Protein AF-A0A317D896-F1 (afdb_monomer)

InterPro domains:
  IPR059470 Domain of unknown function DUF8426 [PF28530] (35-93)

Foldseek 3Di:
DPDCPPPPAQVVQLVVCCVVCVVDDPVCSVQVSCVVCCLAPVDDFQDWDWAQDPPQKIWIWTFHDHWAAQPPDPDPVPRIDTDTDTDDMGRLVPDDPQQSVQNPDDGDDDDGDDDPDPPPPPPPDDD

Mean predicted aligned error: 6.93 Å

Nearest PDB structures (foldseek):
  1nxz-assembly1_B  TM=6.287E-01  e=1.705E+00  Haemophilus influenzae
  7nyd-assembly1_D  TM=2.057E-01  e=7.427E+00  Homo sapiens

Solvent-accessible surface area (backbone atoms only — not comparable to full-atom values): 8025 Å² total; per-residue (Å²): 119,76,74,60,89,83,48,97,53,60,66,65,49,45,58,50,50,49,71,75,42,71,89,57,58,81,83,52,49,64,58,54,35,50,42,52,45,40,62,55,70,66,56,50,59,74,40,77,45,77,45,76,46,77,94,59,26,26,41,33,28,30,26,72,36,65,70,46,70,42,86,86,44,86,53,65,88,65,19,73,43,64,45,63,50,74,77,50,77,43,56,44,84,77,44,57,69,73,50,36,51,58,66,68,47,91,73,94,71,80,84,73,71,83,70,84,76,79,79,81,75,79,82,77,81,79,134

Secondary structure (DSSP, 8-state):
---GGG--SHHHHHHHHHHH-TTS-TTTHHHHHHHHHIIIII--TT-EEEEE-STTEEEEEEEEEEEEE-TT-SSTTS-EEEEEEEEEEEEGGGS-HHHHHHHHSSSS--PPPPPPPPP--------

Organism: NCBI:txid2202420

pLDDT: mean 87.2, std 13.0, range [40.62, 98.19]

Radius of gyration: 18.28 Å; Cα contacts (8 Å, |Δi|>4): 146; chains: 1; bounding box: 33×31×66 Å

Sequence (127 aa):
MPDLSEWPGDEPILRILRAALPERTERAFPVFVRYWRSFRLDMKPNDVVVVPMRRRRAAVGVIVGDYRFQADEDDPYLRHRRQVRWTAEIDRSALDESVREVVNAPGTLARLPLGPMPSSATSGRRW

Structure (mmCIF, N/CA/C/O backbone):
data_AF-A0A317D896-F1
#
_entry.id   AF-A0A317D896-F1
#
loop_
_atom_site.group_PDB
_atom_site.id
_atom_site.type_symbol
_atom_site.label_atom_id
_atom_site.label_alt_id
_atom_site.label_comp_id
_atom_site.label_asym_id
_atom_site.label_entity_id
_atom_site.label_seq_id
_atom_site.pdbx_PDB_ins_code
_atom_site.Cartn_x
_atom_site.Cartn_y
_atom_site.Cartn_z
_atom_site.occupancy
_atom_site.B_iso_or_equiv
_atom_site.auth_seq_id
_atom_site.auth_comp_id
_atom_site.auth_asym_id
_atom_site.auth_atom_id
_atom_site.pdbx_PDB_model_num
ATOM 1 N N . MET A 1 1 ? 1.873 -3.370 -15.889 1.00 79.94 1 MET A N 1
ATOM 2 C CA . MET A 1 1 ? 3.088 -3.889 -15.227 1.00 79.94 1 MET A CA 1
ATOM 3 C C . MET A 1 1 ? 3.081 -5.407 -15.417 1.00 79.94 1 MET A C 1
ATOM 5 O O . MET A 1 1 ? 2.012 -5.980 -15.238 1.00 79.94 1 MET A O 1
ATOM 9 N N . PRO A 1 2 ? 4.169 -6.038 -15.898 1.00 85.69 2 PRO A N 1
ATOM 10 C CA . PRO A 1 2 ? 4.261 -7.501 -16.005 1.00 85.69 2 PRO A CA 1
ATOM 11 C C . PRO A 1 2 ? 4.289 -8.172 -14.628 1.00 85.69 2 PRO A C 1
ATOM 13 O O . PRO A 1 2 ? 4.446 -7.474 -13.625 1.00 85.69 2 PRO A O 1
ATOM 16 N N . ASP A 1 3 ? 4.161 -9.504 -14.573 1.00 89.94 3 ASP A N 1
ATOM 17 C CA . ASP A 1 3 ? 4.237 -10.222 -13.301 1.00 89.94 3 ASP A CA 1
ATOM 18 C C . ASP A 1 3 ? 5.564 -9.936 -12.600 1.00 89.94 3 ASP A C 1
ATOM 20 O O . ASP A 1 3 ? 6.650 -10.226 -13.096 1.00 89.94 3 ASP A O 1
ATOM 24 N N . LEU A 1 4 ? 5.458 -9.370 -11.405 1.00 85.69 4 LEU A N 1
ATOM 25 C CA . LEU A 1 4 ? 6.616 -9.072 -10.600 1.00 85.69 4 LEU A CA 1
ATOM 26 C C . LEU A 1 4 ? 7.239 -10.340 -10.022 1.00 85.69 4 LEU A C 1
ATOM 28 O O . LEU A 1 4 ? 8.415 -10.272 -9.689 1.00 85.69 4 LEU A O 1
ATOM 32 N N . SER A 1 5 ? 6.497 -11.456 -9.881 1.00 84.75 5 SER A N 1
ATOM 33 C CA . SER A 1 5 ? 6.946 -12.724 -9.268 1.00 84.75 5 SER A CA 1
ATOM 34 C C . SER A 1 5 ? 8.298 -13.199 -9.798 1.00 84.75 5 SER A C 1
ATOM 36 O O . SER A 1 5 ? 9.108 -13.705 -9.022 1.00 84.75 5 SER A O 1
ATOM 38 N N . GLU A 1 6 ? 8.583 -12.898 -11.059 1.00 83.00 6 GLU A N 1
ATOM 39 C CA . GLU A 1 6 ? 9.780 -13.291 -11.789 1.00 83.00 6 GLU A CA 1
ATOM 40 C C . GLU A 1 6 ? 11.045 -12.497 -11.411 1.00 83.00 6 GLU A C 1
ATOM 42 O O . GLU A 1 6 ? 12.141 -12.848 -11.848 1.00 83.00 6 GLU A O 1
ATOM 47 N N . TRP A 1 7 ? 10.949 -11.419 -10.618 1.00 80.25 7 TRP A N 1
ATOM 48 C CA . TRP A 1 7 ? 12.078 -10.496 -10.415 1.00 80.25 7 TRP A CA 1
ATOM 49 C C . TRP A 1 7 ? 12.565 -10.447 -8.968 1.00 80.25 7 TRP A C 1
AT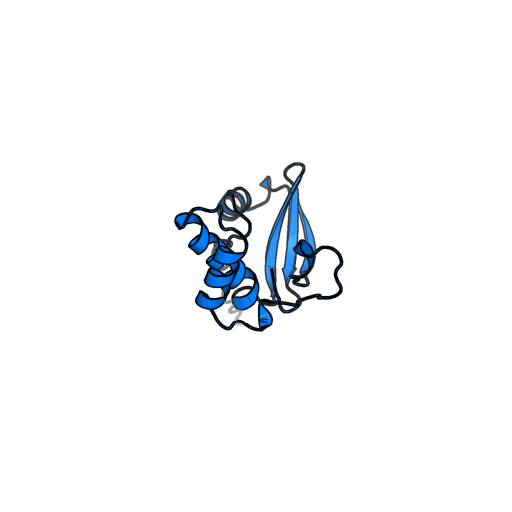OM 51 O O . TRP A 1 7 ? 11.861 -9.936 -8.104 1.00 80.25 7 TRP A O 1
ATOM 61 N N . PRO A 1 8 ? 13.774 -10.909 -8.638 1.00 69.31 8 PRO A N 1
ATOM 62 C CA . PRO A 1 8 ? 14.205 -11.009 -7.243 1.00 69.31 8 PRO A CA 1
ATOM 63 C C . PRO A 1 8 ? 14.657 -9.680 -6.604 1.00 69.31 8 PRO A C 1
ATOM 65 O O . PRO A 1 8 ? 15.074 -9.690 -5.449 1.00 69.31 8 PRO A O 1
ATOM 68 N N . GLY A 1 9 ? 14.589 -8.537 -7.300 1.00 81.38 9 GLY A N 1
ATOM 69 C CA . GLY A 1 9 ? 15.106 -7.279 -6.755 1.00 81.38 9 GLY A CA 1
ATOM 70 C C . GLY A 1 9 ? 14.744 -6.012 -7.527 1.00 81.38 9 GLY A C 1
ATOM 71 O O . GLY A 1 9 ? 13.905 -6.017 -8.428 1.00 81.38 9 GLY A O 1
ATOM 72 N N . ASP A 1 10 ? 15.405 -4.924 -7.139 1.00 88.69 10 ASP A N 1
ATOM 73 C CA . ASP A 1 10 ? 15.045 -3.547 -7.494 1.00 88.69 10 ASP A CA 1
ATOM 74 C C . ASP A 1 10 ? 15.397 -3.181 -8.950 1.00 88.69 10 ASP A C 1
ATOM 76 O O . ASP A 1 10 ? 14.639 -2.468 -9.607 1.00 88.69 10 ASP A O 1
ATOM 80 N N . GLU A 1 11 ? 16.500 -3.713 -9.488 1.00 89.62 11 GLU A N 1
ATOM 81 C CA . GLU A 1 11 ? 16.998 -3.372 -10.832 1.00 89.62 11 GLU A CA 1
ATOM 82 C C . GLU A 1 11 ? 16.037 -3.793 -11.969 1.00 89.62 11 GLU A C 1
ATOM 84 O O . GLU A 1 11 ? 15.694 -2.951 -12.806 1.00 89.62 11 GLU A O 1
ATOM 89 N N . PRO A 1 12 ? 15.502 -5.034 -12.005 1.00 87.94 12 PRO A N 1
ATOM 90 C CA . PRO A 1 12 ? 14.486 -5.390 -12.996 1.00 87.94 12 PRO A CA 1
ATOM 91 C C . PRO A 1 12 ? 13.224 -4.517 -12.923 1.00 87.94 12 PRO A C 1
ATOM 93 O O . PRO A 1 12 ? 12.682 -4.149 -13.967 1.00 87.94 12 PRO A O 1
ATOM 96 N N . ILE A 1 13 ? 12.782 -4.152 -11.710 1.00 88.62 13 ILE A N 1
ATOM 97 C CA . ILE A 1 13 ? 11.616 -3.280 -11.492 1.00 88.62 13 ILE A CA 1
ATOM 98 C C . ILE A 1 13 ? 11.893 -1.889 -12.077 1.00 88.62 13 ILE A C 1
ATOM 100 O O . ILE A 1 13 ? 11.070 -1.355 -12.821 1.00 88.62 13 ILE A O 1
ATOM 104 N N . LEU A 1 14 ? 13.063 -1.317 -11.778 1.00 91.56 14 LEU A N 1
ATOM 105 C CA . LEU A 1 14 ? 13.483 -0.005 -12.266 1.00 91.56 14 LEU A CA 1
ATOM 106 C C . LEU A 1 14 ? 13.494 0.060 -13.795 1.00 91.56 14 LEU A C 1
ATOM 108 O O . LEU A 1 14 ? 12.917 0.978 -14.381 1.00 91.56 14 LEU A O 1
ATOM 112 N N . ARG A 1 15 ? 14.113 -0.931 -14.447 1.00 90.44 15 ARG A N 1
ATOM 113 C CA . ARG A 1 15 ? 14.197 -1.009 -15.912 1.00 90.44 15 ARG A CA 1
ATOM 114 C C . ARG A 1 15 ? 12.815 -0.968 -16.567 1.00 90.44 15 ARG A C 1
ATOM 116 O O . ARG A 1 15 ? 12.620 -0.275 -17.563 1.00 90.44 15 ARG A O 1
ATOM 123 N N . ILE A 1 16 ? 11.854 -1.688 -16.000 1.00 88.19 16 ILE A N 1
ATOM 124 C CA . ILE A 1 16 ? 10.503 -1.797 -16.556 1.00 88.19 16 ILE A CA 1
ATOM 125 C C . ILE A 1 16 ? 9.689 -0.538 -16.292 1.00 88.19 16 ILE A C 1
ATOM 127 O O . ILE A 1 16 ? 8.974 -0.084 -17.181 1.00 88.19 16 ILE A O 1
ATOM 131 N N . LEU A 1 17 ? 9.842 0.073 -15.116 1.00 89.44 17 LEU A N 1
ATOM 132 C CA . LEU A 1 17 ? 9.235 1.370 -14.831 1.00 89.44 17 LEU A CA 1
ATOM 133 C C . LEU A 1 17 ? 9.732 2.453 -15.792 1.00 89.44 17 LEU A C 1
ATOM 135 O O . LEU A 1 17 ? 8.910 3.206 -16.302 1.00 89.44 17 LEU A O 1
ATOM 139 N N . ARG A 1 18 ? 11.040 2.509 -16.080 1.00 92.25 18 ARG A N 1
ATOM 140 C CA . ARG A 1 18 ? 11.609 3.459 -17.053 1.00 92.25 18 ARG A CA 1
ATOM 141 C C . ARG A 1 18 ? 11.041 3.264 -18.455 1.00 92.25 18 ARG A C 1
ATOM 143 O O . ARG A 1 18 ? 10.699 4.238 -19.112 1.00 92.25 18 ARG A O 1
ATOM 150 N N . ALA A 1 19 ? 10.917 2.012 -18.894 1.00 90.25 19 ALA A N 1
ATOM 151 C CA . ALA A 1 19 ? 10.348 1.700 -20.201 1.00 90.25 19 ALA A CA 1
ATOM 152 C C . ALA A 1 19 ? 8.845 2.024 -20.284 1.00 90.25 19 ALA A C 1
ATOM 154 O O . ALA A 1 19 ? 8.372 2.476 -21.321 1.00 90.25 19 ALA A O 1
ATOM 155 N N . ALA A 1 20 ? 8.095 1.792 -19.202 1.00 86.56 20 ALA A N 1
ATOM 156 C CA . ALA A 1 20 ? 6.646 1.986 -19.170 1.00 86.56 20 ALA A CA 1
ATOM 157 C C . ALA A 1 20 ? 6.215 3.440 -18.917 1.00 86.56 20 ALA A C 1
ATOM 159 O O . ALA A 1 20 ? 5.087 3.790 -19.252 1.00 86.56 20 ALA A O 1
ATOM 160 N N . LEU A 1 21 ? 7.072 4.254 -18.295 1.00 88.56 21 LEU A N 1
ATOM 161 C CA . LEU A 1 21 ? 6.780 5.631 -17.884 1.00 88.56 21 LEU A CA 1
ATOM 162 C C . LEU A 1 21 ? 7.909 6.593 -18.312 1.00 88.56 21 LEU A C 1
ATOM 164 O O . LEU A 1 21 ? 8.558 7.199 -17.449 1.00 88.56 21 LEU A O 1
ATOM 168 N N . PRO A 1 22 ? 8.190 6.722 -19.623 1.00 90.44 22 PRO A N 1
ATOM 169 C CA . PRO A 1 22 ? 9.307 7.524 -20.127 1.00 90.44 22 PRO A CA 1
ATOM 170 C C . PRO A 1 22 ? 9.164 9.026 -19.833 1.00 90.44 22 PRO A C 1
ATOM 172 O O . PRO A 1 22 ? 10.146 9.761 -19.863 1.00 90.44 22 PRO A O 1
ATOM 175 N N . GLU A 1 23 ? 7.954 9.498 -19.535 1.00 93.25 23 GLU A N 1
ATOM 176 C CA . GLU A 1 23 ? 7.656 10.893 -19.208 1.00 93.25 23 GLU A CA 1
ATOM 177 C C . GLU A 1 23 ? 7.996 11.272 -17.758 1.00 93.25 23 GLU A C 1
ATOM 179 O O . GLU A 1 23 ? 7.930 12.445 -17.378 1.00 93.25 23 GLU A O 1
ATOM 184 N N . ARG A 1 24 ? 8.323 10.290 -16.909 1.00 91.75 24 ARG A N 1
ATOM 185 C CA . ARG A 1 24 ? 8.601 10.522 -15.490 1.00 91.75 24 ARG A CA 1
ATOM 186 C C . ARG A 1 24 ? 10.035 10.971 -15.263 1.00 91.75 24 ARG A C 1
ATOM 188 O O . ARG A 1 24 ? 10.971 10.559 -15.935 1.00 91.75 24 ARG 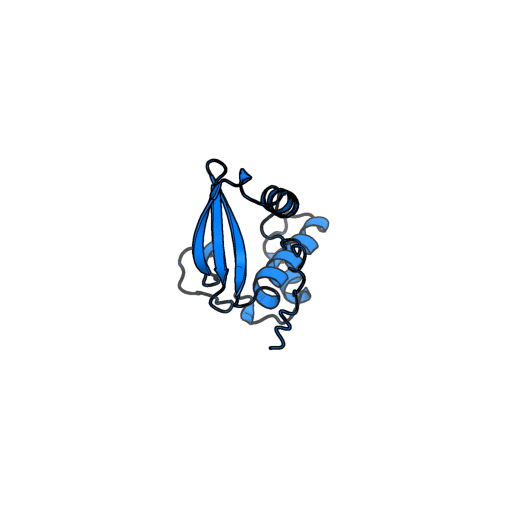A O 1
ATOM 195 N N . THR A 1 25 ? 10.209 11.809 -14.244 1.00 93.56 25 THR A N 1
ATOM 196 C CA . THR A 1 25 ? 11.536 12.265 -13.833 1.00 93.56 25 THR A CA 1
ATOM 197 C C . THR A 1 25 ? 12.303 11.140 -13.144 1.00 93.56 25 THR A C 1
ATOM 199 O O . THR A 1 25 ? 11.728 10.345 -12.400 1.0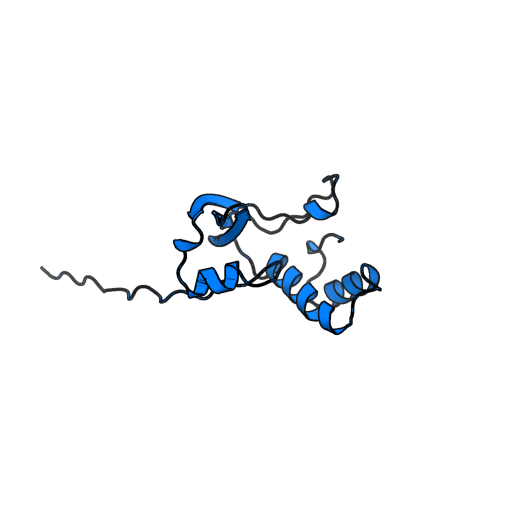0 93.56 25 THR A O 1
ATOM 202 N N . GLU A 1 26 ? 13.629 11.131 -13.297 1.00 92.00 26 GLU A N 1
ATOM 203 C CA . GLU A 1 26 ? 14.498 10.129 -12.658 1.00 92.00 26 GLU A CA 1
ATOM 204 C C . GLU A 1 26 ? 14.336 10.070 -11.129 1.00 92.00 26 GLU A C 1
ATOM 206 O O . GLU A 1 26 ? 14.453 9.014 -10.512 1.00 92.00 26 GLU A O 1
ATOM 211 N N . ARG A 1 27 ? 13.969 11.196 -10.506 1.00 91.31 27 ARG A N 1
ATOM 212 C CA . ARG A 1 27 ? 13.709 11.285 -9.062 1.00 91.31 27 ARG A CA 1
ATOM 213 C C . ARG A 1 27 ? 12.466 10.506 -8.613 1.00 91.31 27 ARG A C 1
ATOM 215 O O . ARG A 1 27 ? 12.354 10.204 -7.428 1.00 91.31 27 ARG A O 1
ATOM 222 N N . ALA A 1 28 ? 11.538 10.186 -9.516 1.00 90.81 28 ALA A N 1
ATOM 223 C CA . ALA A 1 28 ? 10.318 9.450 -9.186 1.00 90.81 28 ALA A CA 1
ATOM 224 C C . ALA A 1 28 ? 10.551 7.934 -9.084 1.00 90.81 28 ALA A C 1
ATOM 226 O O . ALA A 1 28 ? 9.904 7.262 -8.278 1.00 90.81 28 ALA A O 1
ATOM 227 N N . PHE A 1 29 ? 11.488 7.381 -9.861 1.00 92.31 29 PHE A N 1
ATOM 228 C CA . PHE A 1 29 ? 11.667 5.931 -9.939 1.00 92.31 29 PHE A CA 1
ATOM 229 C C . PHE A 1 29 ? 12.042 5.255 -8.614 1.00 92.31 29 PHE A C 1
ATOM 231 O O . PHE A 1 29 ? 11.447 4.216 -8.329 1.00 92.31 29 PHE A O 1
ATOM 238 N N . PRO A 1 30 ? 12.917 5.812 -7.752 1.00 91.12 30 PRO A N 1
ATOM 239 C CA . PRO A 1 30 ? 13.195 5.209 -6.448 1.00 91.12 30 PRO A CA 1
ATOM 240 C C . PRO A 1 30 ? 11.937 5.021 -5.587 1.00 91.12 30 PRO A C 1
ATOM 242 O O . PRO A 1 30 ? 11.802 4.015 -4.890 1.00 91.12 30 PRO A O 1
ATOM 245 N N . VAL A 1 31 ? 10.979 5.951 -5.673 1.00 89.75 31 VAL A N 1
ATOM 246 C CA . VAL A 1 31 ? 9.698 5.858 -4.956 1.00 89.75 31 VAL A CA 1
ATOM 247 C C . VAL A 1 31 ? 8.863 4.697 -5.498 1.00 89.75 31 VAL A C 1
ATOM 249 O O . VAL A 1 31 ? 8.341 3.898 -4.721 1.00 89.75 31 VAL A O 1
ATOM 252 N N . PHE A 1 32 ? 8.772 4.562 -6.822 1.00 90.12 32 PHE A N 1
ATOM 253 C CA . PHE A 1 32 ? 8.022 3.482 -7.467 1.00 90.12 32 PHE A CA 1
ATOM 254 C C . PHE A 1 32 ? 8.649 2.104 -7.241 1.00 90.12 32 PHE A C 1
ATOM 256 O O . PHE A 1 32 ? 7.929 1.144 -6.967 1.00 90.12 32 PHE A O 1
ATOM 263 N N . VAL A 1 33 ? 9.978 2.005 -7.297 1.00 91.81 33 VAL A N 1
ATOM 264 C CA . VAL A 1 33 ? 10.715 0.776 -6.978 1.00 91.81 33 VAL A CA 1
ATOM 265 C C . VAL A 1 33 ? 10.434 0.364 -5.537 1.00 91.81 33 VAL A C 1
ATOM 267 O O . VAL A 1 33 ? 10.026 -0.770 -5.293 1.00 91.81 33 VAL A O 1
ATOM 270 N N . ARG A 1 34 ? 10.546 1.300 -4.584 1.00 89.94 34 ARG A N 1
ATOM 271 C CA . ARG A 1 34 ? 10.236 1.035 -3.174 1.00 89.94 34 ARG A CA 1
ATOM 272 C C . ARG A 1 34 ? 8.791 0.584 -2.979 1.00 89.94 34 ARG A C 1
ATOM 274 O O . ARG A 1 34 ? 8.560 -0.332 -2.193 1.00 89.94 34 ARG A O 1
ATOM 281 N N . TYR A 1 35 ? 7.836 1.199 -3.676 1.00 90.38 35 TYR A N 1
ATOM 282 C CA . TYR A 1 35 ? 6.430 0.790 -3.653 1.00 90.38 35 TYR A CA 1
ATOM 283 C C . TYR A 1 35 ? 6.268 -0.673 -4.079 1.00 90.38 35 TYR A C 1
ATOM 285 O O . TYR A 1 35 ? 5.722 -1.471 -3.316 1.00 90.38 35 TYR A O 1
ATOM 293 N N . TRP A 1 36 ? 6.784 -1.045 -5.251 1.00 90.81 36 TRP A N 1
ATOM 294 C CA . TRP A 1 36 ? 6.627 -2.398 -5.781 1.00 90.81 36 TRP A CA 1
ATOM 295 C C . TRP A 1 36 ? 7.377 -3.447 -4.970 1.00 90.81 36 TRP A C 1
ATOM 297 O O . TRP A 1 36 ? 6.838 -4.525 -4.712 1.00 90.81 36 TRP A O 1
ATOM 307 N N . ARG A 1 37 ? 8.584 -3.118 -4.505 1.00 90.19 37 ARG A N 1
ATOM 308 C CA . ARG A 1 37 ? 9.351 -3.964 -3.592 1.00 90.19 37 ARG A CA 1
ATOM 309 C C . ARG A 1 37 ? 8.588 -4.190 -2.290 1.00 90.19 37 ARG A C 1
ATOM 311 O O . ARG A 1 37 ? 8.410 -5.334 -1.887 1.00 90.19 37 ARG A O 1
ATOM 318 N N . SER A 1 38 ? 8.074 -3.124 -1.676 1.00 90.94 38 SER A N 1
ATOM 319 C CA . SER A 1 38 ? 7.313 -3.228 -0.427 1.00 90.94 38 SER A CA 1
ATOM 320 C C . SER A 1 38 ? 6.058 -4.076 -0.623 1.00 90.94 38 SER A C 1
ATOM 322 O O . SER A 1 38 ? 5.795 -4.995 0.151 1.00 90.94 38 SER A O 1
ATOM 324 N N . PHE A 1 39 ? 5.310 -3.809 -1.699 1.00 92.31 39 PHE A N 1
ATOM 325 C CA . PHE A 1 39 ? 4.084 -4.532 -2.001 1.00 92.31 39 PHE A CA 1
ATOM 326 C C . PHE A 1 39 ? 4.339 -6.010 -2.266 1.00 92.31 39 PHE A C 1
ATOM 328 O O . PHE A 1 39 ? 3.612 -6.850 -1.748 1.00 92.31 39 PHE A O 1
ATOM 335 N N . ARG A 1 40 ? 5.362 -6.375 -3.037 1.00 90.75 40 ARG A N 1
ATOM 336 C CA . ARG A 1 40 ? 5.597 -7.779 -3.384 1.00 90.75 40 ARG A CA 1
ATOM 337 C C . ARG A 1 40 ? 6.430 -8.541 -2.356 1.00 90.75 40 ARG A C 1
ATOM 339 O O . ARG A 1 40 ? 6.077 -9.666 -2.018 1.00 90.75 40 ARG A O 1
ATOM 346 N N . LEU A 1 41 ? 7.531 -7.966 -1.891 1.00 88.19 41 LEU A N 1
ATOM 347 C CA . LEU A 1 41 ? 8.531 -8.680 -1.099 1.00 88.19 41 LEU A CA 1
ATOM 348 C C . LEU A 1 41 ? 8.376 -8.440 0.396 1.00 88.19 41 LEU A C 1
ATOM 350 O O . LEU A 1 41 ? 8.516 -9.397 1.151 1.00 88.19 41 LEU A O 1
ATOM 354 N N . ASP A 1 42 ? 8.072 -7.217 0.827 1.00 91.25 42 ASP A N 1
ATOM 355 C CA . ASP A 1 42 ? 8.120 -6.896 2.258 1.00 91.25 42 ASP A CA 1
ATOM 356 C C . ASP A 1 42 ? 6.810 -7.223 2.977 1.00 91.25 42 ASP A C 1
ATOM 358 O O . ASP A 1 42 ? 6.857 -7.746 4.083 1.00 91.25 42 ASP A O 1
ATOM 362 N N . MET A 1 43 ? 5.654 -6.955 2.359 1.00 93.50 43 MET A N 1
ATOM 363 C CA . MET A 1 43 ? 4.346 -7.290 2.935 1.00 93.50 43 MET A CA 1
ATOM 364 C C . MET A 1 43 ? 4.176 -8.812 3.071 1.00 93.50 43 MET A C 1
ATOM 366 O O . MET A 1 43 ? 4.475 -9.569 2.136 1.00 93.50 43 MET A O 1
ATOM 370 N N . LYS A 1 44 ? 3.651 -9.271 4.208 1.00 94.38 44 LYS A N 1
ATOM 371 C CA . LYS A 1 44 ? 3.461 -10.692 4.538 1.00 94.38 44 LYS A CA 1
ATOM 372 C C . LYS A 1 44 ? 2.066 -10.974 5.091 1.00 94.38 44 LYS A C 1
ATOM 374 O O . LYS A 1 44 ? 1.404 -10.066 5.595 1.00 94.38 44 LYS A O 1
ATOM 379 N N . PRO A 1 45 ? 1.600 -12.234 5.017 1.00 96.75 45 PRO A N 1
ATOM 380 C CA . PRO A 1 45 ? 0.467 -12.668 5.820 1.00 96.75 45 PRO A CA 1
ATOM 381 C C . PRO A 1 45 ? 0.640 -12.266 7.292 1.00 96.75 45 PRO A C 1
ATOM 383 O O . PRO A 1 45 ? 1.743 -12.336 7.830 1.00 96.75 45 PRO A O 1
ATOM 386 N N . ASN A 1 46 ? -0.465 -11.875 7.925 1.00 96.31 46 ASN A N 1
ATOM 387 C CA . ASN A 1 46 ? -0.574 -11.294 9.268 1.00 96.31 46 ASN A CA 1
ATOM 388 C C . ASN A 1 46 ? -0.190 -9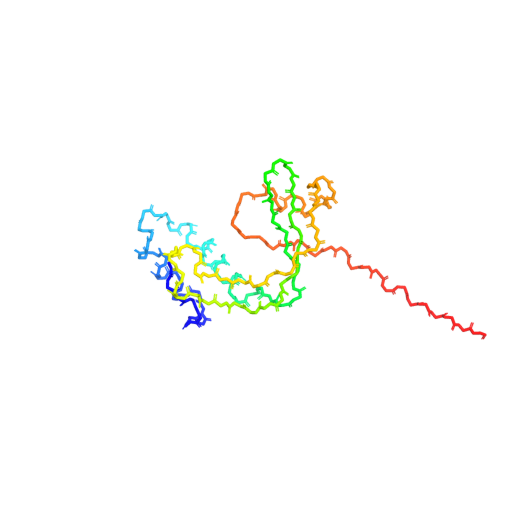.813 9.416 1.00 96.31 46 ASN A C 1
ATOM 390 O O . ASN A 1 46 ? -0.456 -9.249 10.477 1.00 96.31 46 ASN A O 1
ATOM 394 N N . ASP A 1 47 ? 0.323 -9.147 8.379 1.00 95.12 47 ASP A N 1
ATOM 395 C CA . ASP A 1 47 ? 0.456 -7.687 8.419 1.00 95.12 47 ASP A CA 1
ATOM 396 C C . ASP A 1 47 ? -0.923 -7.012 8.445 1.00 95.12 47 ASP A C 1
ATOM 398 O O . ASP A 1 47 ? -1.854 -7.412 7.733 1.00 95.12 47 ASP A O 1
ATOM 402 N N . VAL A 1 48 ? -1.038 -5.943 9.235 1.00 94.75 48 VAL A N 1
ATOM 403 C CA . VAL A 1 48 ? -2.214 -5.068 9.248 1.00 94.75 48 VAL A CA 1
ATOM 404 C C . VAL A 1 48 ? -2.113 -4.066 8.104 1.00 94.75 48 VAL A C 1
ATOM 406 O O . VAL A 1 48 ? -1.090 -3.407 7.920 1.00 94.75 48 VAL A O 1
ATOM 409 N N . VAL A 1 49 ? -3.205 -3.913 7.362 1.00 95.56 49 VAL A N 1
ATOM 410 C CA . VAL A 1 49 ? -3.353 -2.901 6.317 1.00 95.56 49 VAL A CA 1
ATOM 411 C C . VAL A 1 49 ? -4.447 -1.915 6.696 1.00 95.56 49 VAL A C 1
ATOM 413 O O . VAL A 1 49 ? -5.508 -2.297 7.192 1.00 95.56 49 VAL A O 1
ATOM 416 N N . VAL A 1 50 ? -4.184 -0.638 6.434 1.00 95.19 50 VAL A N 1
ATOM 417 C CA . VAL A 1 50 ? -5.143 0.453 6.605 1.00 95.19 50 VAL A CA 1
ATOM 418 C C . VAL A 1 50 ? -5.254 1.180 5.275 1.00 95.19 50 VAL A C 1
ATOM 420 O O . VAL A 1 50 ? -4.253 1.668 4.752 1.00 95.19 50 VAL A O 1
ATOM 423 N N . VAL A 1 51 ? -6.461 1.240 4.717 1.00 94.19 51 VAL A N 1
ATOM 424 C CA . VAL A 1 51 ? -6.719 1.882 3.424 1.00 94.19 51 VAL A CA 1
ATOM 425 C C . VAL A 1 51 ? -7.631 3.086 3.635 1.00 94.19 51 VAL A C 1
ATOM 427 O O . VAL A 1 51 ? -8.776 2.905 4.062 1.00 94.19 51 VAL A O 1
ATOM 430 N N . PRO A 1 52 ? -7.166 4.319 3.352 1.00 93.56 52 PRO A N 1
ATOM 431 C CA . PRO A 1 52 ? -8.025 5.490 3.417 1.00 93.56 52 PRO A CA 1
ATOM 432 C C . PRO A 1 52 ? -9.136 5.393 2.370 1.00 93.56 52 PRO A C 1
ATOM 434 O O . PRO A 1 52 ? -8.908 5.057 1.209 1.00 93.56 52 PRO A O 1
ATOM 437 N N . MET A 1 53 ? -10.350 5.727 2.787 1.00 92.81 53 MET A N 1
ATOM 438 C CA . MET A 1 53 ? -11.544 5.752 1.952 1.00 92.81 53 MET A CA 1
ATOM 439 C C . MET A 1 53 ? -12.080 7.182 1.834 1.00 92.81 53 MET A C 1
ATOM 441 O O . MET A 1 53 ? -11.610 8.129 2.476 1.00 92.81 53 MET A O 1
ATOM 445 N N . ARG A 1 54 ? -13.118 7.354 1.011 1.00 89.00 54 ARG A N 1
ATOM 446 C CA . ARG A 1 54 ? -13.869 8.615 0.942 1.00 89.00 54 ARG A CA 1
ATOM 447 C C . ARG A 1 54 ? -14.504 8.950 2.303 1.00 89.00 54 ARG A C 1
ATOM 449 O O . ARG A 1 54 ? -14.635 8.099 3.178 1.00 89.00 54 ARG A O 1
ATOM 456 N N . ARG A 1 55 ? -14.929 10.210 2.471 1.00 91.25 55 ARG A N 1
ATOM 457 C CA . ARG A 1 55 ? -15.677 10.694 3.655 1.00 91.25 55 ARG A CA 1
ATOM 458 C C . ARG A 1 55 ? -14.961 10.464 4.997 1.00 91.25 55 ARG A C 1
ATOM 460 O O . ARG A 1 55 ? -15.601 10.190 5.999 1.00 91.25 55 ARG A O 1
ATOM 467 N N . ARG A 1 56 ? -13.629 10.603 5.013 1.00 91.62 56 ARG A N 1
ATOM 468 C CA . ARG A 1 56 ? -12.771 10.461 6.208 1.00 91.62 56 ARG A CA 1
ATOM 469 C C . ARG A 1 56 ? -12.785 9.067 6.853 1.00 91.62 56 ARG A C 1
ATOM 471 O O . ARG A 1 56 ? -12.326 8.941 7.982 1.00 91.62 56 ARG A O 1
ATOM 478 N N . ARG A 1 57 ? -13.226 8.030 6.143 1.00 95.94 57 ARG A N 1
ATOM 479 C CA . ARG A 1 57 ? -13.229 6.642 6.626 1.00 95.94 57 ARG A CA 1
ATOM 480 C C . ARG A 1 57 ? -11.919 5.927 6.292 1.00 95.94 57 ARG A C 1
ATOM 482 O O . ARG A 1 57 ? -11.173 6.374 5.419 1.00 95.94 57 ARG A O 1
ATOM 489 N N . ALA A 1 58 ? -11.640 4.825 6.975 1.00 96.00 58 ALA A N 1
ATOM 490 C CA . ALA A 1 58 ? -10.577 3.894 6.617 1.00 96.00 58 ALA A CA 1
ATOM 491 C C . ALA A 1 58 ? -11.031 2.446 6.813 1.00 96.00 58 ALA A C 1
ATOM 493 O O . ALA A 1 58 ? -11.649 2.120 7.827 1.00 96.00 58 ALA A O 1
ATOM 494 N N . ALA A 1 59 ? -10.683 1.587 5.857 1.00 97.00 59 ALA A N 1
ATOM 495 C CA . ALA A 1 59 ? -10.821 0.145 5.993 1.00 97.00 59 ALA A CA 1
ATOM 496 C C . ALA A 1 59 ? -9.576 -0.423 6.677 1.00 97.00 59 ALA A C 1
ATOM 498 O O . ALA A 1 59 ? -8.451 -0.084 6.303 1.00 97.00 59 ALA A O 1
ATOM 499 N N . VAL A 1 60 ? -9.782 -1.300 7.653 1.00 96.75 60 VAL A N 1
ATOM 500 C CA . VAL A 1 60 ? -8.725 -2.020 8.364 1.00 96.75 60 VAL A CA 1
ATOM 501 C C . VAL A 1 60 ? -8.869 -3.502 8.061 1.00 96.75 60 VAL A C 1
ATOM 503 O O . VAL A 1 60 ? -9.972 -4.055 8.082 1.00 96.75 60 VAL A O 1
ATOM 506 N N . GLY A 1 61 ? -7.756 -4.151 7.753 1.00 97.19 61 GLY A N 1
ATOM 507 C CA . GLY A 1 61 ? -7.732 -5.573 7.458 1.00 97.19 61 GLY A CA 1
ATOM 508 C C . GLY A 1 61 ? -6.386 -6.200 7.758 1.00 97.19 61 GLY A C 1
ATOM 509 O O . GLY A 1 61 ? -5.426 -5.524 8.120 1.00 97.19 61 GLY A O 1
ATOM 510 N N . VAL A 1 62 ? -6.331 -7.514 7.594 1.00 98.00 62 VAL A N 1
ATOM 511 C CA . VAL A 1 62 ? -5.117 -8.312 7.768 1.00 98.00 62 VAL A CA 1
ATOM 512 C C . VAL A 1 62 ? -4.828 -9.044 6.469 1.00 98.00 62 VAL A C 1
ATOM 514 O O . VAL A 1 62 ? -5.738 -9.620 5.866 1.00 98.00 62 VAL A O 1
ATOM 517 N N . ILE A 1 63 ? -3.576 -9.033 6.024 1.00 97.69 63 ILE A N 1
ATOM 518 C CA . ILE A 1 63 ? -3.150 -9.819 4.864 1.00 97.69 63 ILE A CA 1
ATOM 519 C C . ILE A 1 63 ? -3.243 -11.302 5.225 1.00 97.69 63 ILE A C 1
ATOM 521 O O . ILE A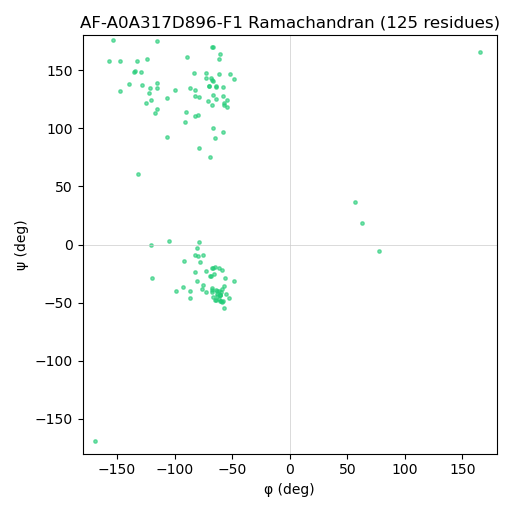 1 63 ? -2.714 -11.733 6.244 1.00 97.69 63 ILE A O 1
ATOM 525 N N . VAL A 1 64 ? -3.908 -12.095 4.390 1.00 98.00 64 VAL A N 1
ATOM 526 C CA . VAL A 1 64 ? -4.103 -13.540 4.620 1.00 98.00 64 VAL A CA 1
ATOM 527 C C . VAL A 1 64 ? -3.522 -14.411 3.510 1.00 98.00 64 VAL A C 1
ATOM 529 O O . VAL A 1 64 ? -3.615 -15.629 3.583 1.00 98.00 64 VAL A O 1
ATOM 532 N N . GLY A 1 65 ? -2.924 -13.806 2.485 1.00 95.44 65 GLY A N 1
ATOM 533 C CA . GLY A 1 65 ? -2.295 -14.534 1.392 1.00 95.44 65 GLY A CA 1
ATOM 534 C C . GLY A 1 65 ? -1.086 -13.802 0.833 1.00 95.44 65 GLY A C 1
ATOM 535 O O . GLY A 1 65 ? -0.948 -12.580 0.974 1.00 95.44 65 GLY A O 1
ATOM 536 N N . ASP A 1 66 ? -0.221 -14.569 0.183 1.00 95.38 66 ASP A N 1
ATOM 537 C CA . ASP A 1 66 ? 0.947 -14.045 -0.506 1.00 95.38 66 ASP A CA 1
ATOM 538 C C . ASP A 1 66 ? 0.564 -13.177 -1.711 1.00 95.38 66 ASP A C 1
ATOM 540 O O . ASP A 1 66 ? -0.599 -13.081 -2.123 1.00 95.38 66 ASP A O 1
ATOM 544 N N . TYR A 1 67 ? 1.568 -12.497 -2.261 1.00 95.06 67 TYR A N 1
ATOM 545 C CA . TYR A 1 67 ? 1.431 -11.832 -3.548 1.00 95.06 67 TYR A CA 1
ATOM 546 C C . TYR A 1 67 ? 1.027 -12.854 -4.617 1.00 95.06 67 TYR A C 1
ATOM 548 O O . TYR A 1 67 ? 1.627 -13.923 -4.718 1.00 95.06 67 TYR A O 1
ATOM 556 N N . ARG A 1 68 ? 0.054 -12.486 -5.454 1.00 95.00 68 ARG A N 1
ATOM 557 C CA . ARG A 1 68 ? -0.286 -13.227 -6.669 1.00 95.00 68 ARG A CA 1
ATOM 558 C C . ARG A 1 68 ? -0.472 -12.288 -7.850 1.00 95.00 68 ARG A C 1
ATOM 560 O O . ARG A 1 68 ? -0.944 -11.158 -7.686 1.00 95.00 68 ARG A O 1
ATOM 567 N N . PHE A 1 69 ? -0.150 -12.793 -9.031 1.00 95.38 69 PHE A N 1
ATOM 568 C CA . PHE A 1 69 ? -0.461 -12.153 -10.298 1.00 95.38 69 PHE A CA 1
ATOM 569 C C . PHE A 1 69 ? -1.599 -12.898 -10.984 1.00 95.38 69 PHE A C 1
ATOM 571 O O . PHE A 1 69 ? -1.543 -14.113 -11.149 1.00 95.38 69 PHE A O 1
ATOM 578 N N . GLN A 1 70 ? -2.642 -12.164 -11.345 1.00 95.38 70 GLN A N 1
ATOM 579 C CA . GLN A 1 70 ? -3.822 -12.692 -12.009 1.00 95.38 70 GLN A CA 1
ATOM 580 C C . GLN A 1 70 ? -3.779 -12.257 -13.477 1.00 95.38 70 GLN A C 1
ATOM 582 O O . GLN A 1 70 ? -4.163 -11.139 -13.807 1.00 95.38 70 GLN A O 1
ATOM 587 N N . ALA A 1 71 ? -3.205 -13.097 -14.340 1.00 93.94 71 ALA A N 1
ATOM 588 C CA . ALA A 1 71 ? -2.944 -12.751 -15.740 1.00 93.94 71 ALA A CA 1
ATOM 589 C C . ALA A 1 71 ? -4.225 -12.623 -16.584 1.00 93.94 71 ALA A C 1
ATOM 591 O O . ALA A 1 71 ? -4.236 -11.877 -17.561 1.00 93.94 71 ALA A O 1
ATOM 592 N N . ASP A 1 72 ? -5.276 -13.336 -16.183 1.00 95.06 72 ASP A N 1
ATOM 593 C CA . ASP A 1 72 ? -6.619 -13.360 -16.766 1.00 95.06 72 ASP A CA 1
ATOM 594 C C . ASP A 1 72 ? -7.502 -12.183 -16.324 1.00 95.06 72 ASP A C 1
ATOM 596 O O . ASP A 1 72 ? -8.628 -12.062 -16.787 1.00 95.06 72 ASP A O 1
ATOM 600 N N . GLU A 1 73 ? -7.016 -11.304 -15.443 1.00 96.31 73 GLU A N 1
ATOM 601 C CA . GLU A 1 73 ? -7.730 -10.075 -15.105 1.00 96.31 73 GLU A CA 1
ATOM 602 C C . GLU A 1 73 ? -7.688 -9.087 -16.287 1.00 96.31 73 GLU A C 1
ATOM 604 O O . GLU A 1 73 ? -6.608 -8.692 -16.765 1.00 96.31 73 GLU A O 1
ATOM 609 N N . ASP A 1 74 ? -8.886 -8.689 -16.723 1.00 94.25 74 ASP A N 1
ATOM 610 C CA . ASP A 1 74 ? -9.120 -7.823 -17.878 1.00 94.25 74 ASP A CA 1
ATOM 611 C C . ASP A 1 74 ? -8.449 -6.464 -17.697 1.00 94.25 74 ASP A C 1
ATOM 613 O O . ASP A 1 74 ? -7.791 -5.986 -18.623 1.00 94.25 74 ASP A O 1
ATOM 617 N N . ASP A 1 75 ? -8.549 -5.869 -16.501 1.00 92.31 75 ASP A N 1
ATOM 618 C CA . ASP A 1 75 ? -7.879 -4.608 -16.188 1.00 92.31 75 ASP A CA 1
ATOM 619 C C . ASP A 1 75 ? -6.406 -4.848 -15.793 1.00 92.31 75 ASP A C 1
ATOM 621 O O . ASP A 1 75 ? -6.112 -5.328 -14.688 1.00 92.31 75 ASP A O 1
ATOM 625 N N . PRO A 1 76 ? -5.424 -4.441 -16.626 1.00 87.50 76 PRO A N 1
ATOM 626 C CA . PRO A 1 76 ? -4.009 -4.624 -16.323 1.00 87.50 76 PRO A CA 1
ATOM 627 C C . PRO A 1 76 ? -3.548 -3.948 -15.025 1.00 87.50 76 PRO A C 1
ATOM 629 O O . PRO A 1 76 ? -2.522 -4.349 -14.467 1.00 87.50 76 PRO A O 1
ATOM 632 N N . TYR A 1 77 ? -4.271 -2.937 -14.536 1.00 85.69 77 TYR A N 1
ATOM 633 C CA . TYR A 1 77 ? -3.969 -2.253 -13.279 1.00 85.69 77 TYR A CA 1
ATOM 634 C C . TYR A 1 77 ? -4.412 -3.047 -12.040 1.00 85.69 77 TYR A C 1
ATOM 636 O O . TYR A 1 77 ? -3.927 -2.767 -10.942 1.00 85.69 77 TYR A O 1
ATOM 644 N N . LEU A 1 78 ? -5.264 -4.067 -12.198 1.00 90.62 78 LEU A N 1
ATOM 645 C CA . LEU A 1 78 ? -5.800 -4.893 -11.107 1.00 90.62 78 LEU A CA 1
ATOM 646 C C . LEU A 1 78 ? -5.171 -6.294 -11.014 1.00 90.62 78 LEU A C 1
ATOM 648 O O . LEU A 1 78 ? -5.536 -7.086 -10.142 1.00 90.62 78 LEU A O 1
ATOM 652 N N . ARG A 1 79 ? -4.184 -6.601 -11.865 1.00 94.88 79 ARG A N 1
ATOM 653 C CA . ARG A 1 79 ? -3.540 -7.928 -11.939 1.00 94.88 79 ARG A CA 1
ATOM 654 C C . ARG A 1 79 ? -2.689 -8.281 -10.720 1.00 94.88 79 ARG A C 1
ATOM 656 O O . ARG A 1 79 ? -2.526 -9.457 -10.407 1.00 94.88 79 ARG A O 1
ATOM 663 N N . HIS A 1 80 ? -2.144 -7.288 -10.019 1.00 93.94 80 HIS A N 1
ATOM 664 C CA . HIS A 1 80 ? -1.306 -7.493 -8.833 1.00 93.94 80 HIS A CA 1
ATOM 665 C C . HIS A 1 80 ? -2.162 -7.503 -7.570 1.00 93.94 80 HIS A C 1
ATOM 667 O O . HIS A 1 80 ? -2.736 -6.480 -7.196 1.00 93.94 80 HIS A O 1
ATOM 673 N N . ARG A 1 81 ? -2.238 -8.646 -6.882 1.00 94.69 81 ARG A N 1
ATOM 674 C CA . ARG A 1 81 ? -3.174 -8.823 -5.769 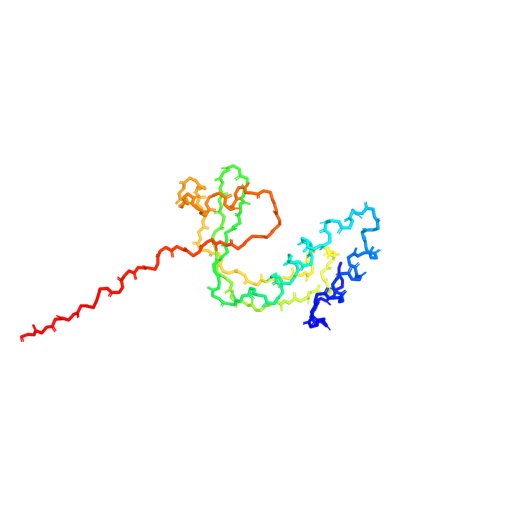1.00 94.69 81 ARG A CA 1
ATOM 675 C C . ARG A 1 81 ? -2.497 -9.349 -4.513 1.00 94.69 81 ARG A C 1
ATOM 677 O O . ARG A 1 81 ? -1.564 -10.147 -4.553 1.00 94.69 81 ARG A O 1
ATOM 684 N N . ARG A 1 82 ? -3.058 -8.928 -3.381 1.00 95.31 82 ARG A N 1
ATOM 685 C CA . ARG A 1 82 ? -2.896 -9.567 -2.075 1.00 95.31 82 ARG A CA 1
ATOM 686 C C . ARG A 1 82 ? -4.261 -9.808 -1.476 1.00 95.31 82 ARG A C 1
ATOM 688 O O . ARG A 1 82 ? -5.133 -8.944 -1.547 1.00 95.31 82 ARG A O 1
ATOM 695 N N . GLN A 1 83 ? -4.443 -10.982 -0.889 1.00 96.38 83 GLN A N 1
ATOM 696 C CA . GLN A 1 83 ? -5.685 -11.284 -0.201 1.00 96.38 83 GLN A CA 1
ATOM 697 C C . GLN A 1 83 ? -5.681 -10.627 1.173 1.00 96.38 83 GLN A C 1
ATOM 699 O O . GLN A 1 83 ? -4.756 -10.824 1.961 1.00 96.38 83 GLN A O 1
ATOM 704 N N . VAL A 1 84 ? -6.734 -9.868 1.455 1.00 97.62 84 VAL A N 1
ATOM 705 C CA . VAL A 1 84 ? -6.938 -9.184 2.729 1.00 97.62 84 VAL A CA 1
ATOM 706 C C . VAL A 1 84 ? -8.255 -9.658 3.317 1.00 97.62 84 VAL A C 1
ATOM 708 O O . VAL A 1 84 ? -9.283 -9.658 2.641 1.00 97.62 84 VAL A O 1
ATOM 711 N N . ARG A 1 85 ? -8.227 -10.048 4.589 1.00 98.19 85 ARG A N 1
ATOM 712 C CA . ARG A 1 85 ? -9.429 -10.230 5.396 1.00 98.19 85 ARG A CA 1
ATOM 713 C C . ARG A 1 85 ? -9.723 -8.912 6.100 1.00 98.19 85 ARG A C 1
ATOM 715 O O . ARG A 1 85 ? -9.020 -8.539 7.038 1.00 98.19 85 ARG A O 1
ATOM 722 N N . TRP A 1 86 ? -10.739 -8.205 5.624 1.00 97.81 86 TRP A N 1
ATOM 723 C CA . TRP A 1 86 ? -11.199 -6.953 6.221 1.00 97.81 86 TRP A CA 1
ATOM 724 C C . TRP A 1 86 ? -11.871 -7.217 7.568 1.00 97.81 86 TRP A C 1
ATOM 726 O O . TRP A 1 86 ? -12.625 -8.180 7.709 1.00 97.81 86 TRP A O 1
ATOM 736 N N . THR A 1 87 ? -11.567 -6.390 8.564 1.00 97.06 87 THR A N 1
ATOM 737 C CA . THR A 1 87 ? -12.027 -6.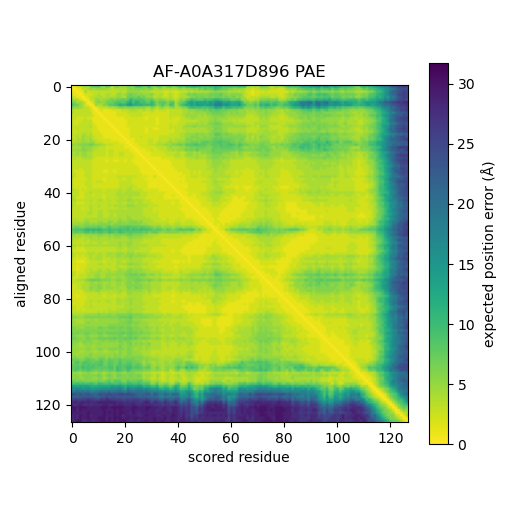572 9.949 1.00 97.06 87 THR A CA 1
ATOM 738 C C . THR A 1 87 ? -12.864 -5.408 10.453 1.00 97.06 87 THR A C 1
ATOM 740 O O . THR A 1 87 ? -13.721 -5.622 11.306 1.00 97.06 87 THR A O 1
ATOM 743 N N . ALA A 1 88 ? -12.638 -4.195 9.947 1.00 96.56 88 ALA A N 1
ATOM 744 C CA . ALA A 1 88 ? -13.383 -3.019 10.373 1.00 96.56 88 ALA A CA 1
ATOM 745 C C . ALA A 1 88 ? -13.368 -1.906 9.323 1.00 96.56 88 ALA A C 1
ATOM 747 O O . ALA A 1 88 ? -12.448 -1.796 8.511 1.00 96.56 88 ALA A O 1
ATOM 748 N N . GLU A 1 89 ? -14.359 -1.025 9.418 1.00 97.25 89 GLU A N 1
ATOM 749 C CA . GLU A 1 89 ? -14.323 0.305 8.823 1.00 97.25 89 GLU A CA 1
ATOM 750 C C . GLU A 1 89 ? -14.476 1.340 9.941 1.00 97.25 89 GLU A C 1
ATOM 752 O O . GLU A 1 89 ? -15.441 1.306 10.709 1.00 97.25 89 GLU A O 1
ATOM 757 N N . ILE A 1 90 ? -13.526 2.265 10.037 1.00 96.00 90 ILE A N 1
ATOM 758 C CA . ILE A 1 90 ? -13.440 3.239 11.130 1.00 96.00 90 ILE A CA 1
ATOM 759 C C . ILE A 1 90 ? -13.422 4.670 10.594 1.00 96.00 90 ILE A C 1
ATOM 761 O O . ILE A 1 90 ? -13.090 4.910 9.431 1.00 96.00 90 ILE A O 1
ATOM 765 N N . ASP A 1 91 ? -13.758 5.641 11.444 1.00 95.94 91 ASP A N 1
ATOM 766 C CA . ASP A 1 91 ? -13.393 7.030 11.161 1.00 95.94 91 ASP A CA 1
ATOM 767 C C . ASP A 1 91 ? -11.874 7.182 11.310 1.00 95.94 91 ASP A C 1
ATOM 769 O O . ASP A 1 91 ? -11.290 6.683 12.273 1.00 95.94 91 ASP A O 1
ATOM 773 N N . ARG A 1 92 ? -11.214 7.881 10.381 1.00 93.56 92 ARG A N 1
ATOM 774 C CA . ARG A 1 92 ? -9.769 8.140 10.470 1.00 93.56 92 ARG A CA 1
ATOM 775 C C . ARG A 1 92 ? -9.391 8.945 11.711 1.00 93.56 92 ARG A C 1
ATOM 777 O O . ARG A 1 92 ? -8.228 8.919 12.095 1.00 93.56 92 ARG A O 1
ATOM 784 N N . SER A 1 93 ? -10.324 9.658 12.344 1.00 93.19 93 SER A N 1
ATOM 785 C CA . SER A 1 93 ? -10.079 10.325 13.624 1.00 93.19 93 SER A CA 1
ATOM 786 C C . SER A 1 93 ? -9.840 9.352 14.778 1.00 93.19 93 SER A C 1
ATOM 788 O O . SER A 1 93 ? -9.270 9.775 15.775 1.00 93.19 93 SER A O 1
ATOM 790 N N . ALA A 1 94 ? -10.262 8.089 14.651 1.00 93.12 94 ALA A N 1
ATOM 791 C CA . ALA A 1 94 ? -10.042 7.043 15.650 1.00 93.12 94 ALA A CA 1
ATOM 792 C C . ALA A 1 94 ? -8.649 6.394 15.555 1.00 93.12 94 ALA A C 1
ATOM 794 O O . ALA A 1 94 ? -8.281 5.608 16.423 1.00 93.12 94 ALA A O 1
ATOM 795 N N . LEU A 1 95 ? -7.885 6.692 14.498 1.00 91.25 95 LEU A N 1
ATOM 796 C CA . LEU A 1 95 ? -6.493 6.269 14.385 1.00 91.25 95 LEU A CA 1
ATOM 797 C C . LEU A 1 95 ? -5.620 7.086 15.340 1.00 91.25 95 LEU A C 1
ATOM 799 O O . LEU A 1 95 ? -5.823 8.295 15.482 1.00 91.25 95 LEU A O 1
ATOM 803 N N . ASP A 1 96 ? -4.613 6.425 15.913 1.00 91.19 96 ASP A N 1
ATOM 804 C CA . ASP A 1 96 ? -3.509 7.106 16.589 1.00 91.19 96 ASP A CA 1
ATOM 805 C C . ASP A 1 96 ? -2.896 8.170 15.670 1.00 91.19 96 ASP A C 1
ATOM 807 O O . ASP A 1 96 ? -2.865 7.999 14.446 1.00 91.19 96 ASP A O 1
ATOM 811 N N . GLU A 1 97 ? -2.414 9.267 16.252 1.00 90.94 97 GLU A N 1
ATOM 812 C CA . GLU A 1 97 ? -1.875 10.402 15.505 1.00 90.94 97 GLU A CA 1
ATOM 813 C C . GLU A 1 97 ? -0.798 9.976 14.504 1.00 90.94 97 GLU A C 1
ATOM 815 O O . GLU A 1 97 ? -0.898 10.318 13.324 1.00 90.94 97 GLU A O 1
ATOM 820 N N . SER A 1 98 ? 0.140 9.127 14.928 1.00 90.38 98 SER A N 1
ATOM 821 C CA . SER A 1 98 ? 1.247 8.662 14.086 1.00 90.38 98 SER A CA 1
ATOM 822 C C . SER A 1 98 ? 0.771 7.839 12.880 1.00 90.38 98 SER A C 1
ATOM 824 O O . SER A 1 98 ? 1.267 7.983 11.761 1.00 90.38 98 SER A O 1
ATOM 826 N N . VAL A 1 99 ? -0.249 6.998 13.068 1.00 90.19 99 VAL A N 1
ATOM 827 C CA . VAL A 1 99 ? -0.856 6.204 11.990 1.00 90.19 99 VAL A CA 1
ATOM 828 C C . VAL A 1 99 ? -1.681 7.102 11.073 1.00 90.19 99 VAL A C 1
ATOM 830 O O . VAL A 1 99 ? -1.638 6.962 9.850 1.00 90.19 99 VAL A O 1
ATOM 833 N N . ARG A 1 100 ? -2.422 8.050 11.650 1.00 91.31 100 ARG A N 1
ATOM 834 C CA . ARG A 1 100 ? -3.266 8.997 10.922 1.00 91.31 100 ARG A CA 1
ATOM 835 C C . ARG A 1 100 ? -2.445 9.901 10.009 1.00 91.31 100 ARG A C 1
ATOM 837 O O . ARG A 1 100 ? -2.878 10.157 8.888 1.00 91.31 100 ARG A O 1
ATOM 844 N N . GLU A 1 101 ? -1.281 10.362 10.457 1.00 91.38 101 GLU A N 1
ATOM 845 C CA . GLU A 1 101 ? -0.340 11.130 9.637 1.00 91.38 101 GLU A CA 1
ATOM 846 C C . GLU A 1 101 ? 0.096 10.340 8.403 1.00 91.38 101 GLU A C 1
ATOM 848 O O . GLU A 1 101 ? -0.038 10.830 7.281 1.00 91.38 101 GLU A O 1
ATOM 853 N N . VAL A 1 102 ? 0.514 9.084 8.586 1.00 90.75 102 VAL A N 1
ATOM 854 C CA . VAL A 1 102 ? 0.926 8.215 7.474 1.00 90.75 102 VAL A CA 1
ATOM 855 C C . VAL A 1 102 ? -0.226 7.940 6.507 1.00 90.75 102 VAL A C 1
ATOM 857 O O . VAL A 1 102 ? -0.041 8.012 5.295 1.00 90.75 102 VAL A O 1
ATOM 860 N N . VAL A 1 103 ? -1.430 7.677 7.019 1.00 88.88 103 VAL A N 1
ATOM 861 C CA . VAL A 1 103 ? -2.631 7.431 6.201 1.00 88.88 103 VAL A CA 1
ATOM 862 C C . VAL A 1 103 ? -3.066 8.674 5.408 1.00 88.88 103 VAL A C 1
ATOM 864 O O . VAL A 1 103 ? -3.722 8.545 4.373 1.00 88.88 103 VAL A O 1
ATOM 867 N N . ASN A 1 104 ? -2.730 9.878 5.876 1.00 87.06 104 ASN A N 1
ATOM 868 C CA . ASN A 1 104 ? -3.038 11.138 5.196 1.00 87.06 104 ASN A CA 1
ATOM 869 C C . ASN A 1 104 ? -1.930 11.614 4.248 1.00 87.06 104 ASN A C 1
ATOM 871 O O . ASN A 1 104 ? -2.175 12.520 3.449 1.00 87.06 104 ASN A O 1
ATOM 875 N N . ALA A 1 105 ? -0.729 11.043 4.335 1.00 86.12 105 ALA A N 1
ATOM 876 C CA . ALA A 1 105 ? 0.387 11.437 3.494 1.00 86.12 105 ALA A CA 1
ATOM 877 C C . ALA A 1 105 ? 0.131 11.063 2.020 1.00 86.12 105 ALA A C 1
ATOM 879 O O . ALA A 1 105 ? -0.415 9.993 1.731 1.00 86.12 105 ALA A O 1
ATOM 880 N N . PRO A 1 106 ? 0.537 11.912 1.059 1.00 79.56 106 PRO A N 1
ATOM 881 C CA . PRO A 1 106 ? 0.447 11.572 -0.353 1.00 79.56 106 PRO A CA 1
ATOM 882 C C . PRO A 1 106 ? 1.347 10.369 -0.664 1.00 79.56 106 PRO A C 1
ATOM 884 O O . PRO A 1 106 ? 2.546 10.382 -0.391 1.00 79.56 106 PRO A O 1
ATOM 887 N N . GLY A 1 107 ? 0.773 9.325 -1.258 1.00 76.75 107 GLY A N 1
ATOM 888 C CA . GLY A 1 107 ? 1.504 8.112 -1.610 1.00 76.75 107 GLY A CA 1
ATOM 889 C C . GLY A 1 107 ? 0.578 6.946 -1.935 1.00 76.75 107 GLY A C 1
ATOM 890 O O . GLY A 1 107 ? -0.617 6.984 -1.656 1.00 76.75 107 GLY A O 1
ATOM 891 N N . THR A 1 108 ? 1.136 5.904 -2.548 1.00 82.06 108 THR A N 1
ATOM 892 C CA . THR A 1 108 ? 0.395 4.676 -2.890 1.00 82.06 108 THR A CA 1
ATOM 893 C C . THR A 1 108 ? 0.508 3.619 -1.795 1.00 82.06 108 THR A C 1
ATOM 895 O O . THR A 1 108 ? -0.446 2.898 -1.526 1.00 82.06 108 THR A O 1
ATOM 898 N N . LEU A 1 109 ? 1.673 3.528 -1.149 1.00 89.31 109 LEU A N 1
ATOM 899 C CA . LEU A 1 109 ? 1.944 2.585 -0.072 1.00 89.31 109 LEU A CA 1
ATOM 900 C C . LEU A 1 109 ? 2.916 3.219 0.921 1.00 89.31 109 LEU A C 1
ATOM 902 O O . LEU A 1 109 ? 3.961 3.743 0.528 1.00 89.31 109 LEU A O 1
ATOM 906 N N . ALA A 1 110 ? 2.593 3.129 2.205 1.00 88.06 110 ALA A N 1
ATOM 907 C CA . ALA A 1 110 ? 3.454 3.576 3.284 1.00 88.06 110 ALA A CA 1
ATOM 908 C C . ALA A 1 110 ? 3.488 2.524 4.393 1.00 88.06 110 ALA A C 1
ATOM 910 O O . ALA A 1 110 ? 2.517 1.801 4.619 1.00 88.06 110 ALA A O 1
ATOM 911 N N . ARG A 1 111 ? 4.631 2.432 5.074 1.00 88.81 111 ARG A N 1
ATOM 912 C CA . ARG A 1 111 ? 4.777 1.572 6.245 1.00 88.81 111 ARG A CA 1
ATOM 913 C C . ARG A 1 111 ? 4.216 2.316 7.448 1.00 88.81 111 ARG A C 1
ATOM 915 O O . ARG A 1 111 ? 4.618 3.450 7.696 1.00 88.81 111 ARG A O 1
ATOM 922 N N . LEU A 1 112 ? 3.311 1.669 8.172 1.00 88.44 112 LEU A N 1
ATOM 923 C CA . LEU A 1 112 ? 2.804 2.210 9.425 1.00 88.44 112 LEU A CA 1
ATOM 924 C C . LEU A 1 112 ? 3.922 2.208 10.478 1.00 88.44 112 LEU A C 1
ATOM 926 O O . LEU A 1 112 ? 4.735 1.276 10.494 1.00 88.44 112 LE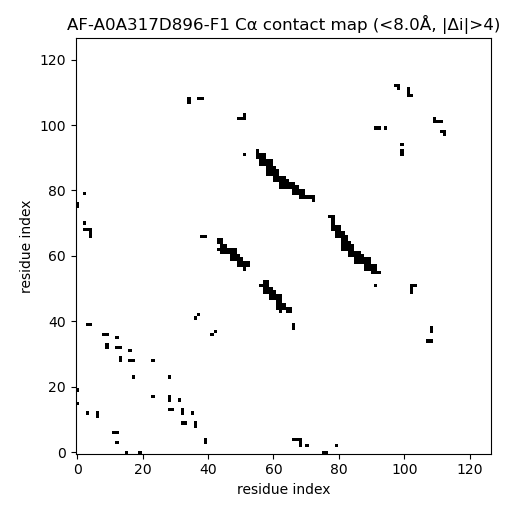U A O 1
ATOM 930 N N . PRO A 1 113 ? 3.988 3.232 11.341 1.00 83.88 113 PRO A N 1
ATOM 931 C CA . PRO A 1 113 ? 4.914 3.222 12.459 1.00 83.88 113 PRO A CA 1
ATOM 932 C C . PRO A 1 113 ? 4.577 2.047 13.381 1.00 83.88 113 PRO A C 1
ATOM 934 O O . PRO A 1 113 ? 3.414 1.668 13.533 1.00 83.88 113 PRO A O 1
ATOM 937 N N . LEU A 1 114 ? 5.601 1.461 14.000 1.00 76.31 114 LEU A N 1
ATOM 938 C CA . LEU A 1 114 ? 5.366 0.522 15.089 1.00 76.31 114 LEU A CA 1
ATOM 939 C C . LEU A 1 114 ? 4.793 1.322 16.258 1.00 76.31 114 LEU A C 1
ATOM 941 O O . LEU A 1 114 ? 5.437 2.250 16.746 1.00 76.31 114 LEU A O 1
ATOM 945 N N . GLY A 1 115 ? 3.583 0.969 16.688 1.00 66.81 115 GLY A N 1
ATOM 946 C CA . GLY A 1 115 ? 3.054 1.474 17.948 1.00 66.81 115 GLY A CA 1
ATOM 947 C C . GLY A 1 115 ? 3.944 1.030 19.115 1.00 66.81 115 GLY A C 1
ATOM 948 O O . GLY A 1 115 ? 4.694 0.054 18.980 1.00 66.81 115 GLY A O 1
ATOM 949 N N . PRO A 1 116 ? 3.876 1.715 20.268 1.00 62.59 116 PRO A N 1
ATOM 950 C CA . PRO A 1 116 ? 4.544 1.236 21.468 1.00 62.59 116 PRO A CA 1
ATOM 951 C C . PRO A 1 116 ? 4.091 -0.202 21.747 1.00 62.59 116 PRO A C 1
ATOM 953 O O . PRO A 1 116 ? 2.895 -0.484 21.830 1.00 62.59 116 PRO A O 1
ATOM 956 N N . MET A 1 117 ? 5.052 -1.123 21.849 1.00 53.44 117 MET A N 1
ATOM 957 C CA . MET A 1 117 ? 4.770 -2.497 22.259 1.00 53.44 117 MET A CA 1
ATOM 958 C C . MET A 1 117 ? 4.105 -2.444 23.639 1.00 53.44 117 MET A C 1
ATOM 960 O O . MET A 1 117 ? 4.658 -1.797 24.535 1.00 53.44 117 MET A O 1
ATOM 964 N N . PRO A 1 118 ? 2.941 -3.087 23.846 1.00 56.00 118 PRO A N 1
ATOM 965 C CA . PRO A 1 118 ? 2.381 -3.185 25.181 1.00 56.00 118 PRO A CA 1
ATOM 966 C C . PRO A 1 118 ? 3.427 -3.861 26.067 1.00 56.00 118 PRO A C 1
ATOM 968 O O . PRO A 1 118 ? 3.896 -4.957 25.756 1.00 56.00 118 PRO A O 1
ATOM 971 N N . SER A 1 119 ? 3.834 -3.177 27.139 1.00 54.72 119 SER A N 1
ATOM 972 C CA . SER A 1 119 ? 4.735 -3.753 28.131 1.00 54.72 119 SER A CA 1
ATOM 973 C C . SER A 1 119 ? 4.111 -5.058 28.610 1.00 54.72 119 SER A C 1
ATOM 975 O O . SER A 1 119 ? 2.993 -5.069 29.131 1.00 54.72 119 SER A O 1
ATOM 977 N N . SER A 1 120 ? 4.802 -6.170 28.382 1.00 55.06 120 SER A N 1
ATOM 978 C CA . SER A 1 120 ? 4.415 -7.463 28.918 1.00 55.06 120 SER A CA 1
ATOM 979 C C . SER A 1 120 ? 4.528 -7.394 30.439 1.00 55.06 120 SER A C 1
ATOM 981 O O . SER A 1 120 ? 5.592 -7.635 31.007 1.00 55.06 120 SER A O 1
ATOM 983 N N . ALA A 1 121 ? 3.432 -7.030 31.103 1.00 47.19 121 ALA A N 1
ATOM 984 C CA . ALA A 1 121 ? 3.300 -7.179 32.537 1.00 47.19 121 ALA A CA 1
ATOM 985 C C . ALA A 1 121 ? 3.281 -8.680 32.842 1.00 47.19 121 ALA A C 1
ATOM 987 O O . ALA A 1 121 ? 2.276 -9.369 32.656 1.00 47.19 121 ALA A O 1
ATOM 988 N N . THR A 1 122 ? 4.427 -9.195 33.280 1.00 47.62 122 THR A N 1
ATOM 989 C CA 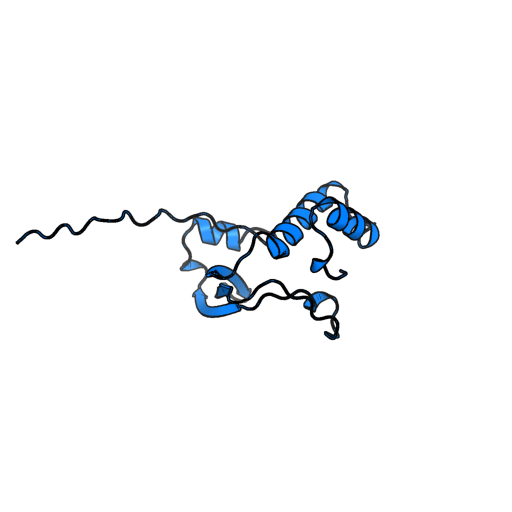. THR A 1 122 ? 4.568 -10.531 33.852 1.00 47.62 122 THR A CA 1
ATOM 990 C C . THR A 1 122 ? 3.632 -10.643 35.054 1.00 47.62 122 THR A C 1
ATOM 992 O O . THR A 1 122 ? 3.955 -10.222 36.161 1.00 47.62 122 THR A O 1
ATOM 995 N N . SER A 1 123 ? 2.447 -11.213 34.836 1.00 50.25 123 SER A N 1
ATOM 996 C CA . SER A 1 123 ? 1.528 -11.662 35.883 1.00 50.25 123 SER A CA 1
ATOM 997 C C . SER A 1 123 ? 2.138 -12.883 36.585 1.00 50.25 123 SER A C 1
ATOM 999 O O . SER A 1 123 ? 1.732 -14.024 36.367 1.00 50.25 123 SER A O 1
ATOM 1001 N N . GLY A 1 124 ? 3.136 -12.646 37.434 1.00 40.62 124 GLY A N 1
ATOM 1002 C CA . GLY A 1 124 ? 3.608 -13.615 38.414 1.00 40.62 124 GLY A CA 1
ATOM 1003 C C . GLY A 1 124 ? 2.665 -13.635 39.613 1.00 40.62 124 GLY A C 1
ATOM 1004 O O . GLY A 1 124 ? 2.929 -12.976 40.611 1.00 40.62 124 GLY A O 1
ATOM 1005 N N . ARG A 1 125 ? 1.561 -14.383 39.527 1.00 45.94 125 ARG A N 1
ATOM 1006 C CA . ARG A 1 125 ? 0.823 -14.805 40.725 1.00 45.94 125 ARG A CA 1
ATOM 1007 C C . ARG A 1 125 ? 1.557 -16.001 41.332 1.00 45.94 125 ARG A C 1
ATOM 1009 O O . ARG A 1 125 ? 1.577 -17.071 40.730 1.00 45.94 125 ARG A O 1
ATOM 1016 N N . ARG A 1 126 ? 2.163 -15.811 42.505 1.00 41.72 126 ARG A N 1
ATOM 1017 C CA . ARG A 1 126 ? 2.468 -16.902 43.440 1.00 41.72 126 ARG A CA 1
ATOM 1018 C C . ARG A 1 126 ? 1.385 -16.908 44.516 1.00 41.72 126 ARG A C 1
ATOM 1020 O O . ARG A 1 126 ? 1.010 -15.840 44.995 1.00 41.72 126 ARG A O 1
ATOM 1027 N N . TRP A 1 127 ? 0.870 -18.104 44.775 1.00 54.84 127 TRP A N 1
ATOM 1028 C CA . TRP A 1 127 ? -0.010 -18.445 45.888 1.00 54.84 127 TRP A CA 1
ATOM 1029 C C . TRP A 1 127 ? 0.788 -18.507 47.187 1.00 54.84 127 TRP A C 1
ATOM 1031 O O . TRP A 1 127 ? 1.990 -18.859 47.098 1.00 54.84 127 TRP A O 1
#